Protein AF-A0A4U9IXS7-F1 (afdb_monomer_lite)

Secondary structure (DSSP, 8-state):
--HHHHHHHHHHH-HHHHHHHHHH-HHHHTT--S-HHHHHHHHHHHHHTEEEE--BGGGTBPPEEEE--SSHHHHHHHHHHHHHHHHHHHHHHHHHHHHHHHHHHHHHHHHHHHHHHHHHHHHHHHHHHHHHHHHHHHHHTT--S------GGGHHHHTTT-TTS-SS-------------

Sequence (181 aa):
MDESYKEFIMQLASWDTRRDFWNQTDYFKQRMVGNSKADAALLDELINNIQFMAGDPLRNINDSVKLIAETAPDANNLLRQYVAFASQRAASHLNDELKGAWAARTVQMKAQVKRQEEVAKAIFNRRVHNIEQALKIAEKSNISRSETDVPQTNCRTLKCSCWVARCCRHVWKTCKPWGQM

Radius of gyration: 37.32 Å; chains: 1; bounding box: 68×40×99 Å

Foldseek 3Di:
DDPLVVLLVVLLQDLVNQLVLLVVDVVLVVPDPVDPVVSVVVSVVQSVQWDWDPADVVVPGHTDIFHDDPDPVCRVVSVVVSSVSSSVVSVVVVVVVVVVVVVVVVVVVVVVVVVVVVVVVVVVVVLVVLLVVLVVVCVVVVPPDQDPDDPPVVCVSCVSVNPPPPPDDDDPDDDDDDDDD

Organism: NCBI:txid83655

Structure (mmCIF, N/CA/C/O backbone):
data_AF-A0A4U9IXS7-F1
#
_entry.id   AF-A0A4U9IXS7-F1
#
loop_
_atom_site.group_PDB
_atom_site.id
_atom_site.type_symbol
_atom_site.label_atom_id
_atom_site.label_alt_id
_atom_site.label_comp_id
_atom_site.label_asym_id
_atom_site.label_entity_id
_atom_site.label_seq_id
_atom_site.pdbx_PDB_ins_code
_atom_site.Cartn_x
_atom_site.Cartn_y
_atom_site.Cartn_z
_atom_site.occupancy
_atom_site.B_iso_or_equiv
_atom_site.auth_seq_id
_atom_site.auth_comp_id
_atom_site.auth_asym_id
_atom_site.auth_atom_id
_atom_site.pdbx_PDB_model_num
ATOM 1 N N . MET A 1 1 ? -6.895 -14.173 -7.212 1.00 61.31 1 MET A N 1
ATOM 2 C CA . MET A 1 1 ? -7.287 -12.996 -6.410 1.00 61.31 1 MET A CA 1
ATOM 3 C C . MET A 1 1 ? -6.605 -11.789 -7.030 1.00 61.31 1 MET A C 1
ATOM 5 O O . MET A 1 1 ? -5.468 -11.954 -7.456 1.00 61.31 1 MET A O 1
ATOM 9 N N . ASP A 1 2 ? -7.292 -10.656 -7.161 1.00 87.62 2 ASP A N 1
ATOM 10 C CA . ASP A 1 2 ? -6.707 -9.429 -7.720 1.00 87.62 2 ASP A CA 1
ATOM 11 C C . ASP A 1 2 ? -5.620 -8.866 -6.781 1.00 87.62 2 ASP A C 1
ATOM 13 O O . ASP A 1 2 ? -5.757 -8.953 -5.558 1.00 87.62 2 ASP A O 1
ATOM 17 N N . GLU A 1 3 ? -4.536 -8.325 -7.339 1.00 88.12 3 GLU A N 1
ATOM 18 C CA . GLU A 1 3 ? -3.396 -7.766 -6.591 1.00 88.12 3 GLU A CA 1
ATOM 19 C C . GLU A 1 3 ? -3.838 -6.585 -5.720 1.00 88.12 3 GLU A C 1
ATOM 21 O O . GLU A 1 3 ? -3.437 -6.477 -4.561 1.00 88.12 3 GLU A O 1
ATOM 26 N N . SER A 1 4 ? -4.776 -5.784 -6.234 1.00 91.25 4 SER A N 1
ATOM 27 C CA . SER A 1 4 ? -5.380 -4.668 -5.504 1.00 91.25 4 SER A CA 1
ATOM 28 C C . SER A 1 4 ? -6.115 -5.125 -4.236 1.00 91.25 4 SER A C 1
ATOM 30 O O . SER A 1 4 ? -5.945 -4.555 -3.157 1.00 91.25 4 SER A O 1
ATOM 32 N N . TYR A 1 5 ? -6.891 -6.207 -4.347 1.00 93.50 5 TYR A N 1
ATOM 33 C CA . TYR A 1 5 ? -7.639 -6.775 -3.233 1.00 93.50 5 TYR A CA 1
ATOM 34 C C . TYR A 1 5 ? -6.713 -7.437 -2.214 1.00 93.50 5 TYR A C 1
ATOM 36 O O . TYR A 1 5 ? -6.921 -7.305 -1.010 1.00 93.50 5 TYR A O 1
ATOM 44 N N . LYS A 1 6 ? -5.657 -8.112 -2.681 1.00 92.94 6 LYS A N 1
ATOM 45 C CA . LYS A 1 6 ? -4.639 -8.698 -1.804 1.00 92.94 6 LYS A CA 1
ATOM 46 C C . LYS A 1 6 ? -3.965 -7.627 -0.942 1.00 92.94 6 LYS A C 1
ATOM 48 O O . LYS A 1 6 ? -3.834 -7.828 0.264 1.00 92.94 6 LYS A O 1
ATOM 53 N N . GLU A 1 7 ? -3.578 -6.501 -1.540 1.00 93.69 7 GLU A N 1
ATOM 54 C CA . GLU A 1 7 ? -2.992 -5.378 -0.803 1.00 93.69 7 GLU A CA 1
ATOM 55 C C . GLU A 1 7 ? -3.991 -4.791 0.201 1.00 93.69 7 GLU A C 1
ATOM 57 O O . GLU A 1 7 ? -3.650 -4.562 1.360 1.00 93.69 7 GLU A O 1
ATOM 62 N N . PHE A 1 8 ? -5.254 -4.626 -0.200 1.00 95.94 8 PHE A N 1
ATOM 63 C CA . PHE A 1 8 ? -6.305 -4.176 0.710 1.00 95.94 8 PHE A CA 1
ATOM 64 C C . PHE A 1 8 ? -6.449 -5.085 1.937 1.00 95.94 8 PHE A C 1
ATOM 66 O O . PHE A 1 8 ? -6.438 -4.587 3.062 1.00 95.94 8 PHE A O 1
ATOM 73 N N . ILE A 1 9 ? -6.527 -6.406 1.748 1.00 95.06 9 ILE A N 1
ATOM 74 C CA . ILE A 1 9 ? -6.613 -7.366 2.857 1.00 95.06 9 ILE A CA 1
ATOM 75 C C . ILE A 1 9 ? -5.355 -7.330 3.731 1.00 95.06 9 ILE A C 1
ATOM 77 O O . ILE A 1 9 ? -5.463 -7.375 4.956 1.00 95.06 9 ILE A O 1
ATOM 81 N N . MET A 1 10 ? -4.171 -7.181 3.133 1.00 94.38 10 MET A N 1
ATOM 82 C CA . MET A 1 10 ? -2.926 -7.031 3.889 1.00 94.38 10 MET A CA 1
ATOM 83 C C . MET A 1 10 ? -2.961 -5.787 4.789 1.00 94.38 10 MET A C 1
ATOM 85 O O . MET A 1 10 ? -2.643 -5.879 5.976 1.00 94.38 10 MET A O 1
ATOM 89 N N . GLN A 1 11 ? -3.414 -4.643 4.267 1.00 95.12 11 GLN A N 1
ATOM 90 C CA . GLN A 1 11 ? -3.576 -3.420 5.057 1.00 95.12 11 GLN A CA 1
ATOM 91 C C . GLN A 1 11 ? -4.668 -3.566 6.126 1.00 95.12 11 GLN A C 1
ATOM 93 O O . GLN A 1 11 ? -4.483 -3.087 7.242 1.00 95.12 11 GLN A O 1
ATOM 98 N N . LEU A 1 12 ? -5.775 -4.247 5.820 1.00 94.81 12 LEU A N 1
ATOM 99 C CA . LEU A 1 12 ? -6.902 -4.455 6.736 1.00 94.81 12 LEU A CA 1
ATOM 100 C C . LEU A 1 12 ? -6.573 -5.422 7.889 1.00 94.81 12 LEU A C 1
ATOM 102 O O . LEU A 1 12 ? -7.124 -5.304 8.979 1.00 94.81 12 LEU A O 1
ATOM 106 N N . ALA A 1 13 ? -5.674 -6.383 7.673 1.00 94.50 13 ALA A N 1
ATOM 107 C CA . ALA A 1 13 ? -5.235 -7.321 8.708 1.00 94.50 13 ALA A CA 1
ATOM 108 C C . ALA A 1 13 ? -4.029 -6.804 9.518 1.00 94.50 13 ALA A C 1
ATOM 110 O O . ALA A 1 13 ? -3.772 -7.275 10.633 1.00 94.50 13 ALA A O 1
ATOM 111 N N . SER A 1 14 ? -3.281 -5.836 8.981 1.00 95.25 14 SER A N 1
ATOM 112 C CA . SER A 1 14 ? -2.053 -5.330 9.595 1.00 95.25 14 SER A CA 1
ATOM 113 C C . SER A 1 14 ? -2.296 -4.721 10.980 1.00 95.25 14 SER A C 1
ATOM 115 O O . SER A 1 14 ? -3.254 -3.978 11.215 1.00 95.25 14 SER A O 1
ATOM 117 N N . TRP A 1 15 ? -1.407 -5.047 11.921 1.00 94.31 15 TRP A N 1
ATOM 118 C CA . TRP A 1 15 ? -1.392 -4.445 13.255 1.00 94.31 15 TRP A CA 1
ATOM 119 C C 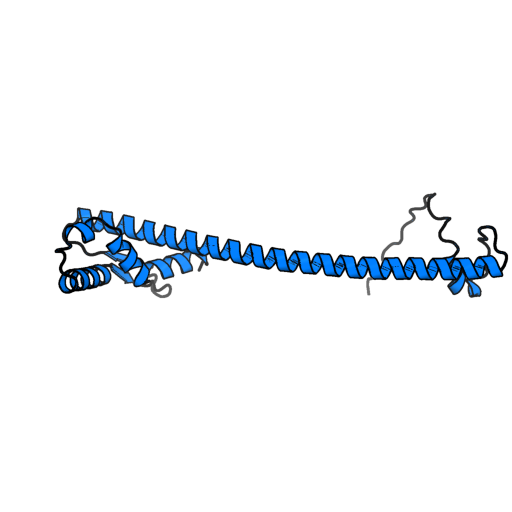. TRP A 1 15 ? -1.094 -2.944 13.182 1.00 94.31 15 TRP A C 1
ATOM 121 O O . TRP A 1 15 ? -1.791 -2.142 13.804 1.00 94.31 15 TRP A O 1
ATOM 131 N N . ASP A 1 16 ? -0.121 -2.553 12.357 1.00 94.56 16 ASP A N 1
ATOM 132 C CA . ASP A 1 16 ? 0.291 -1.156 12.217 1.00 94.56 16 ASP A CA 1
ATOM 133 C C . ASP A 1 16 ? -0.834 -0.292 11.648 1.00 94.56 16 ASP A C 1
ATOM 135 O O . ASP A 1 16 ? -1.085 0.799 12.149 1.00 94.56 16 ASP A O 1
ATOM 139 N N . THR A 1 17 ? -1.592 -0.801 10.672 1.00 95.25 17 THR A N 1
ATOM 140 C CA . THR A 1 17 ? -2.744 -0.072 10.119 1.00 95.25 17 THR A CA 1
ATOM 141 C C . THR A 1 17 ? -3.831 0.157 11.167 1.00 95.25 17 THR A C 1
ATOM 143 O O . THR A 1 17 ? -4.399 1.246 11.228 1.00 95.25 17 THR A O 1
ATOM 146 N N . ARG A 1 18 ? -4.114 -0.837 12.020 1.00 96.75 18 ARG A N 1
ATOM 147 C CA . ARG A 1 18 ? -5.066 -0.685 13.136 1.00 96.75 18 ARG A CA 1
ATOM 148 C C . ARG A 1 18 ? -4.569 0.340 14.152 1.00 96.75 18 ARG A C 1
ATOM 150 O O . ARG A 1 18 ? -5.325 1.216 14.563 1.00 96.75 18 ARG A O 1
ATOM 157 N N . ARG A 1 19 ? -3.289 0.269 14.516 1.00 96.12 19 ARG A N 1
ATOM 158 C CA . ARG A 1 19 ? -2.647 1.213 15.436 1.00 96.12 19 ARG A CA 1
ATOM 159 C C . ARG A 1 19 ? -2.683 2.647 14.906 1.00 96.12 19 ARG A C 1
ATOM 161 O O . ARG A 1 19 ? -3.061 3.562 15.635 1.00 96.12 19 ARG A O 1
ATOM 168 N N . ASP A 1 20 ? -2.295 2.851 13.652 1.00 96.19 20 ASP A N 1
ATOM 169 C CA . ASP A 1 20 ? -2.293 4.162 13.001 1.00 96.19 20 ASP A CA 1
ATOM 170 C C . ASP A 1 20 ? -3.704 4.747 12.917 1.00 96.19 20 ASP A C 1
ATOM 172 O O . ASP A 1 20 ? -3.893 5.931 13.195 1.00 96.19 20 ASP A O 1
ATOM 176 N N . PHE A 1 21 ? -4.696 3.915 12.586 1.00 97.00 21 PHE A N 1
ATOM 177 C CA . PHE A 1 21 ? -6.099 4.318 12.558 1.00 97.00 21 PHE A CA 1
ATOM 178 C C . PHE A 1 21 ? -6.558 4.860 13.918 1.00 97.00 21 PHE A C 1
ATOM 180 O O . PHE A 1 21 ? -7.088 5.972 13.997 1.00 97.00 21 PHE A O 1
ATOM 187 N N . TRP A 1 22 ? -6.309 4.119 15.002 1.00 96.00 22 TRP A N 1
ATOM 188 C CA . TRP A 1 22 ? -6.704 4.558 16.341 1.00 96.00 22 TRP A CA 1
ATOM 189 C C . TRP A 1 22 ? -5.999 5.845 16.760 1.00 96.00 22 TRP A C 1
ATOM 191 O O . TRP A 1 22 ? -6.661 6.765 17.229 1.00 96.00 22 TRP A O 1
ATOM 201 N N . ASN A 1 23 ? -4.699 5.980 16.487 1.00 94.00 23 ASN A N 1
ATOM 202 C CA . ASN A 1 23 ? -3.954 7.211 16.775 1.00 94.00 23 ASN A CA 1
ATOM 203 C C . ASN A 1 23 ? -4.496 8.447 16.036 1.00 94.00 23 ASN A C 1
ATOM 205 O O . ASN A 1 23 ? -4.325 9.576 16.500 1.00 94.00 23 ASN A O 1
ATOM 209 N N . GLN A 1 24 ? -5.141 8.262 14.885 1.00 92.81 24 GLN A N 1
ATOM 210 C CA . GLN A 1 24 ? -5.708 9.361 14.103 1.00 92.81 24 GLN A CA 1
ATOM 211 C C . GLN A 1 24 ? -7.138 9.719 14.524 1.00 92.81 24 GLN A C 1
ATOM 213 O O . GLN A 1 24 ? -7.547 10.868 14.342 1.00 92.81 24 GLN A O 1
ATOM 218 N N . THR A 1 25 ? -7.862 8.784 15.135 1.00 94.12 25 THR A N 1
ATOM 219 C CA . THR A 1 25 ? -9.291 8.914 15.436 1.00 94.12 25 THR A CA 1
ATOM 220 C C . THR A 1 25 ? -9.543 9.687 16.731 1.00 94.12 25 THR A C 1
ATOM 222 O O . THR A 1 25 ? -8.913 9.439 17.761 1.00 94.12 25 THR A O 1
ATOM 225 N N . ASP A 1 26 ? -10.533 10.582 16.720 1.00 93.38 26 ASP A N 1
ATOM 226 C CA . ASP A 1 26 ? -10.915 11.357 17.909 1.00 93.38 26 ASP A CA 1
ATOM 227 C C . ASP A 1 26 ? -11.452 10.475 19.046 1.00 93.38 26 ASP A C 1
ATOM 229 O O . ASP A 1 26 ? -11.245 10.783 20.216 1.00 93.38 26 ASP A O 1
ATOM 233 N N . TYR A 1 27 ? -12.056 9.331 18.710 1.00 92.75 27 TYR A N 1
ATOM 234 C CA . TYR A 1 27 ? -12.532 8.321 19.661 1.00 92.75 27 TYR A CA 1
ATOM 235 C C . TYR A 1 27 ? -11.451 7.879 20.658 1.00 92.75 27 TYR A C 1
ATOM 237 O O . TYR A 1 27 ? -11.724 7.773 21.855 1.00 92.75 27 TYR A O 1
ATOM 245 N N . 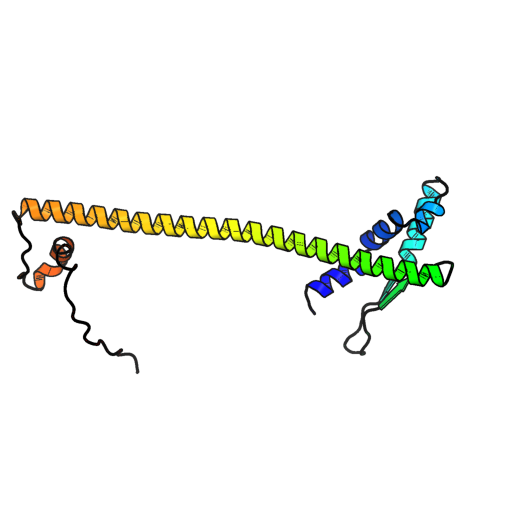PHE A 1 28 ? -10.227 7.642 20.175 1.00 92.94 28 PHE A N 1
ATOM 246 C CA . PHE A 1 28 ? -9.090 7.293 21.025 1.00 92.94 28 PHE A CA 1
ATOM 247 C C . PHE A 1 28 ? -8.548 8.531 21.743 1.00 92.94 28 PHE A C 1
ATOM 249 O O . PHE A 1 28 ? -8.363 8.507 22.956 1.00 92.94 28 PHE A O 1
ATOM 256 N N . LYS A 1 29 ? -8.371 9.643 21.017 1.00 92.56 29 LYS A N 1
ATOM 257 C CA . LYS A 1 29 ? -7.787 10.876 21.568 1.00 92.56 29 LYS A CA 1
ATOM 258 C C . LYS A 1 29 ? -8.576 11.447 22.748 1.00 92.56 29 LYS A C 1
ATOM 260 O O . LYS A 1 29 ? -7.971 11.934 23.694 1.00 92.56 29 LYS A O 1
ATOM 265 N N . GLN A 1 30 ? -9.907 11.370 22.713 1.00 92.38 30 GLN A N 1
ATOM 266 C CA . GLN A 1 30 ? -10.780 11.844 23.795 1.00 92.38 30 GLN A CA 1
ATOM 267 C C . GLN A 1 30 ? -10.700 10.986 25.065 1.00 92.38 30 GLN A C 1
ATOM 269 O O . GLN A 1 30 ? -11.064 11.456 26.139 1.00 92.38 30 GLN A O 1
ATOM 274 N N . ARG A 1 31 ? -10.237 9.737 24.949 1.00 90.25 31 ARG A N 1
ATOM 275 C CA . ARG A 1 31 ? -10.096 8.789 26.064 1.00 90.25 31 ARG A CA 1
ATOM 276 C C . ARG A 1 31 ? -8.679 8.744 26.634 1.00 90.25 31 ARG A C 1
ATOM 278 O O . ARG A 1 31 ? -8.448 8.041 27.613 1.00 90.25 31 ARG A O 1
ATOM 285 N N . MET A 1 32 ? -7.742 9.489 26.046 1.00 90.81 32 MET A N 1
ATOM 286 C CA . MET A 1 32 ? -6.401 9.615 26.602 1.00 90.81 32 MET A CA 1
ATOM 287 C C . MET A 1 32 ? -6.456 10.405 27.907 1.00 90.81 32 MET A C 1
ATOM 289 O O . MET A 1 32 ? -7.065 11.472 27.984 1.00 90.81 32 MET A O 1
ATOM 293 N N . VAL A 1 33 ? -5.777 9.890 28.926 1.00 89.94 33 VAL A N 1
ATOM 294 C CA . VAL A 1 33 ? -5.700 10.514 30.256 1.00 89.94 33 VAL A CA 1
ATOM 295 C C . VAL A 1 33 ? -4.354 11.205 30.491 1.00 89.94 33 VAL A C 1
ATOM 297 O O . VAL A 1 33 ? -4.117 11.754 31.565 1.00 89.94 33 VAL A O 1
ATOM 300 N N . GLY A 1 34 ? -3.459 11.177 29.495 1.00 88.81 34 GLY A N 1
ATOM 301 C CA . GLY A 1 34 ? -2.117 11.759 29.571 1.00 88.81 34 GLY A CA 1
ATOM 302 C C . GLY A 1 34 ? -1.131 10.908 30.375 1.00 88.81 34 GLY A C 1
ATOM 303 O O . GLY A 1 34 ? -0.040 11.368 30.710 1.00 88.81 34 GLY A O 1
ATOM 304 N N . ASN A 1 35 ? -1.503 9.666 30.696 1.00 92.69 35 ASN A N 1
ATOM 305 C CA . ASN A 1 35 ? -0.631 8.693 31.337 1.00 92.69 35 ASN A CA 1
ATOM 306 C C . ASN A 1 35 ? -0.166 7.695 30.281 1.00 92.69 35 ASN A C 1
ATOM 308 O O . ASN A 1 35 ? -0.939 6.846 29.844 1.00 92.69 35 ASN A O 1
ATOM 312 N N . SER A 1 36 ? 1.122 7.744 29.943 1.00 90.69 36 SER A N 1
ATOM 313 C CA . SER A 1 36 ? 1.714 6.928 28.879 1.00 90.69 36 SER A CA 1
ATOM 314 C C . SER A 1 36 ? 1.436 5.428 29.011 1.00 90.69 36 SER A C 1
ATOM 316 O O . SER A 1 36 ? 1.242 4.756 28.002 1.00 90.69 36 SER A O 1
ATOM 318 N N . LYS A 1 37 ? 1.382 4.891 30.236 1.00 93.00 37 LYS A N 1
ATOM 319 C CA . LYS A 1 37 ? 1.098 3.469 30.466 1.00 93.00 37 LYS A CA 1
ATOM 320 C C . LYS A 1 37 ? -0.379 3.142 30.249 1.00 93.00 37 LYS A C 1
ATOM 322 O O . LYS A 1 37 ? -0.686 2.110 29.660 1.00 93.00 37 LYS A O 1
ATOM 327 N N . ALA A 1 38 ? -1.276 3.997 30.739 1.00 92.81 38 ALA A N 1
ATOM 328 C CA . ALA A 1 38 ? -2.715 3.797 30.589 1.00 92.81 38 ALA A CA 1
ATOM 329 C C . ALA A 1 38 ? -3.150 3.987 29.129 1.00 92.81 38 ALA A C 1
ATOM 331 O O . ALA A 1 38 ? -3.875 3.153 28.596 1.00 92.81 38 ALA A O 1
ATOM 332 N N . ASP A 1 39 ? -2.628 5.018 28.464 1.00 91.94 39 ASP A N 1
ATOM 333 C CA . ASP A 1 39 ? -2.938 5.329 27.068 1.00 91.94 39 ASP A CA 1
ATOM 334 C C . ASP A 1 39 ? -2.425 4.221 26.126 1.00 91.94 39 ASP A C 1
ATOM 336 O O . ASP A 1 39 ? -3.106 3.852 25.170 1.00 91.94 39 ASP A O 1
ATOM 340 N N . ALA A 1 40 ? -1.260 3.625 26.420 1.00 92.50 40 ALA A N 1
ATOM 341 C CA . ALA A 1 40 ? -0.744 2.481 25.667 1.00 92.50 40 ALA A CA 1
ATOM 342 C C . ALA A 1 40 ? -1.576 1.204 25.871 1.00 92.50 40 ALA A C 1
ATOM 344 O O . ALA A 1 40 ? -1.803 0.474 24.909 1.00 92.50 40 ALA A O 1
ATOM 345 N N . ALA A 1 41 ? -2.045 0.942 27.097 1.00 95.00 41 ALA A N 1
ATOM 346 C CA . ALA A 1 41 ? -2.915 -0.201 27.381 1.00 95.00 41 ALA A CA 1
ATOM 347 C C . ALA A 1 41 ? -4.282 -0.057 26.692 1.00 95.00 41 ALA A C 1
ATOM 349 O O . ALA A 1 41 ? -4.764 -1.009 26.086 1.00 95.00 41 ALA A O 1
ATOM 350 N N . LEU A 1 42 ? -4.859 1.150 26.717 1.00 93.88 42 LEU A N 1
ATOM 351 C CA . LEU A 1 42 ? -6.087 1.464 25.989 1.00 93.88 42 LEU A CA 1
ATOM 352 C C . LEU A 1 42 ? -5.903 1.272 24.478 1.00 93.88 42 LEU A C 1
ATOM 354 O O . LEU A 1 42 ? -6.758 0.691 23.816 1.00 93.88 42 LEU A O 1
ATOM 358 N N . LEU A 1 43 ? -4.787 1.750 23.922 1.00 94.56 43 LEU A N 1
ATOM 359 C CA . LEU A 1 43 ? -4.496 1.583 22.500 1.00 94.56 43 LEU A CA 1
ATOM 360 C C . LEU A 1 43 ? -4.403 0.101 22.115 1.00 94.56 43 LEU A C 1
ATOM 362 O O . LEU A 1 43 ? -4.976 -0.293 21.104 1.00 94.56 43 LEU A O 1
ATOM 366 N N . ASP A 1 44 ? -3.713 -0.713 22.916 1.00 95.25 44 ASP A N 1
ATOM 367 C CA . ASP A 1 44 ? -3.602 -2.157 22.688 1.00 95.25 44 ASP A CA 1
ATOM 368 C C . ASP A 1 44 ? -4.975 -2.850 22.716 1.00 95.25 44 ASP A C 1
ATOM 370 O O . ASP A 1 44 ? -5.306 -3.622 21.814 1.00 95.25 44 ASP A O 1
ATOM 374 N N . GLU A 1 45 ? -5.827 -2.503 23.685 1.00 94.75 45 GLU A N 1
ATOM 375 C CA . GLU A 1 45 ? -7.205 -2.998 23.758 1.00 94.75 45 GLU A CA 1
ATOM 376 C C . GLU A 1 45 ? -8.005 -2.640 22.495 1.00 94.75 45 GLU A C 1
ATOM 378 O O . GLU A 1 45 ? -8.623 -3.507 21.870 1.00 94.75 45 GLU A O 1
ATOM 383 N N . LEU A 1 46 ? -7.952 -1.378 22.062 1.00 95.19 46 LEU A N 1
ATOM 384 C CA . LEU A 1 46 ? -8.664 -0.924 20.867 1.00 95.19 46 LEU A CA 1
ATOM 385 C C . LEU A 1 46 ? -8.151 -1.598 19.590 1.00 95.19 46 LEU A C 1
ATOM 387 O O . LEU A 1 46 ? -8.943 -1.922 18.700 1.00 95.19 46 LEU A O 1
ATOM 391 N N . ILE A 1 47 ? -6.846 -1.856 19.479 1.00 95.56 47 ILE A N 1
ATOM 392 C CA . ILE A 1 47 ? -6.297 -2.601 18.341 1.00 95.56 47 ILE A CA 1
ATOM 393 C C . ILE A 1 47 ? -6.863 -4.030 18.313 1.00 95.56 47 ILE A C 1
ATOM 395 O O . ILE A 1 47 ? -7.264 -4.506 17.246 1.00 95.56 47 ILE A O 1
ATOM 399 N N . ASN A 1 48 ? -6.960 -4.685 19.472 1.00 96.06 48 ASN A N 1
ATOM 400 C CA . ASN A 1 48 ? -7.531 -6.028 19.611 1.00 96.06 48 ASN A CA 1
ATOM 401 C C . ASN A 1 48 ? -9.055 -6.075 19.374 1.00 96.06 48 ASN A C 1
ATOM 403 O O . ASN A 1 48 ? -9.599 -7.121 19.000 1.00 96.06 48 ASN A O 1
ATOM 407 N N . ASN A 1 49 ? -9.745 -4.940 19.515 1.00 95.81 49 ASN A N 1
ATOM 408 C CA . ASN A 1 49 ? -11.164 -4.796 19.183 1.00 95.81 49 ASN A CA 1
ATOM 409 C C . ASN A 1 49 ? -11.449 -4.779 17.673 1.00 95.81 49 ASN A C 1
ATOM 411 O O . ASN A 1 49 ? -12.610 -4.931 17.283 1.00 95.81 49 ASN A O 1
ATOM 415 N N . ILE A 1 50 ? -10.423 -4.633 16.825 1.00 96.31 50 ILE A N 1
ATOM 416 C CA . ILE A 1 50 ? -10.529 -4.825 15.375 1.00 96.31 50 ILE A CA 1
ATOM 417 C C . ILE A 1 50 ? -10.029 -6.224 15.020 1.00 96.31 50 ILE A C 1
ATOM 419 O O . ILE A 1 50 ? -8.838 -6.532 15.127 1.00 96.31 50 ILE A O 1
ATOM 423 N N . GLN A 1 51 ? -10.949 -7.061 14.551 1.00 94.94 51 GLN A N 1
ATOM 424 C CA . GLN A 1 51 ? -10.702 -8.462 14.232 1.00 94.94 51 GLN A CA 1
ATOM 425 C C . GLN A 1 51 ? -10.988 -8.713 12.759 1.00 94.94 51 GLN A C 1
ATOM 427 O O . GLN A 1 51 ? -12.105 -8.503 12.285 1.00 94.94 51 GLN A O 1
ATOM 432 N N . PHE A 1 52 ? -9.969 -9.178 12.047 1.00 95.38 52 PHE A N 1
ATOM 433 C CA . PHE A 1 52 ? -10.095 -9.656 10.680 1.00 95.38 52 PHE A CA 1
ATOM 434 C C . PHE A 1 52 ? -10.231 -11.180 10.683 1.00 95.38 52 PHE A C 1
ATOM 436 O O . PHE A 1 52 ? -9.449 -11.877 11.331 1.00 95.38 52 PHE A O 1
ATOM 443 N N . MET A 1 53 ? -11.218 -11.689 9.954 1.00 94.38 53 MET A N 1
ATOM 444 C CA . MET A 1 53 ? -11.434 -13.112 9.728 1.00 94.38 53 MET A CA 1
ATOM 445 C C . MET A 1 53 ? -11.258 -13.384 8.238 1.00 94.38 53 MET A C 1
ATOM 447 O O . MET A 1 53 ? -12.061 -12.926 7.421 1.00 94.38 53 MET A O 1
ATOM 451 N N . ALA A 1 54 ? -10.197 -14.119 7.908 1.00 92.19 54 ALA A N 1
ATOM 452 C CA . ALA A 1 54 ? -9.922 -14.526 6.540 1.00 92.19 54 ALA A CA 1
ATOM 453 C C . ALA A 1 54 ? -11.024 -15.462 6.029 1.00 92.19 54 ALA A C 1
ATOM 455 O O . ALA A 1 54 ? -11.473 -16.366 6.743 1.00 92.19 54 ALA A O 1
ATOM 456 N N . GLY A 1 55 ? -11.446 -15.235 4.792 1.00 91.62 55 GLY A N 1
ATOM 457 C CA . GLY A 1 55 ? -12.387 -16.083 4.088 1.00 91.62 55 GLY A CA 1
ATOM 458 C C . GLY A 1 55 ? -11.799 -17.459 3.779 1.00 91.62 55 GLY A C 1
ATOM 459 O O . GLY A 1 55 ? -10.587 -17.646 3.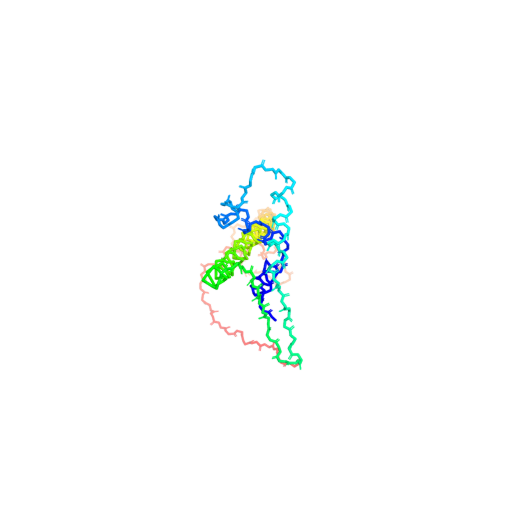673 1.00 91.62 55 GLY A O 1
ATOM 460 N N . ASP A 1 56 ? -12.690 -18.426 3.593 1.00 91.12 56 ASP A N 1
ATOM 461 C CA . ASP A 1 56 ? -12.368 -19.772 3.131 1.00 91.12 56 ASP A CA 1
ATOM 462 C C . ASP A 1 56 ? -13.213 -20.081 1.885 1.00 91.12 56 ASP A C 1
ATOM 464 O O . ASP A 1 56 ? -14.406 -20.398 2.003 1.00 91.12 56 ASP A O 1
ATOM 468 N N . PRO A 1 57 ? -12.616 -20.011 0.680 1.00 86.00 57 PRO A N 1
ATOM 469 C CA . PRO A 1 57 ? -13.318 -20.286 -0.568 1.00 86.00 57 PRO A CA 1
ATOM 470 C C . PRO A 1 57 ? -13.878 -21.710 -0.657 1.00 86.00 57 PRO A C 1
ATOM 472 O O . PRO A 1 57 ? -14.904 -21.914 -1.302 1.00 86.00 57 PRO A O 1
ATOM 475 N N . LEU A 1 58 ? -13.250 -22.695 0.001 1.00 92.75 58 LEU A N 1
ATOM 476 C CA . LEU A 1 58 ? -13.715 -24.089 -0.015 1.00 92.75 58 LEU A CA 1
ATOM 477 C C . LEU A 1 58 ? -15.006 -24.265 0.786 1.00 92.75 58 LEU A C 1
ATOM 479 O O . LEU A 1 58 ? -15.794 -25.169 0.514 1.00 92.75 58 LEU A O 1
ATOM 483 N N . ARG A 1 59 ? -15.225 -23.391 1.770 1.00 91.88 59 ARG A N 1
ATOM 484 C CA . ARG A 1 59 ? -16.410 -23.387 2.635 1.00 91.88 59 ARG A CA 1
ATOM 485 C C . ARG A 1 59 ? -17.390 -22.267 2.283 1.00 91.88 59 ARG A C 1
ATOM 487 O O . ARG A 1 59 ? -18.368 -22.088 3.003 1.00 91.88 59 ARG A O 1
ATOM 494 N N . ASN A 1 60 ? -17.150 -21.544 1.184 1.00 90.81 60 ASN A N 1
ATOM 495 C CA . ASN A 1 60 ? -17.928 -20.380 0.750 1.00 90.81 60 ASN A CA 1
ATOM 496 C C . ASN A 1 60 ? -18.032 -19.284 1.834 1.00 90.81 60 ASN A C 1
ATOM 498 O O . ASN A 1 60 ? -19.080 -18.664 2.020 1.00 90.81 60 ASN A O 1
ATOM 502 N N . ILE A 1 61 ? -16.948 -19.080 2.587 1.00 92.94 61 ILE A N 1
ATOM 503 C CA . ILE A 1 61 ? -16.842 -18.054 3.628 1.00 92.94 61 ILE A CA 1
ATOM 504 C C . ILE A 1 61 ? -16.087 -16.864 3.035 1.00 92.94 61 ILE A C 1
ATOM 506 O O . ILE A 1 61 ? -14.956 -17.018 2.580 1.00 92.94 61 ILE A O 1
ATOM 510 N N . ASN A 1 62 ? -16.701 -15.682 3.055 1.00 92.56 62 ASN A N 1
ATOM 511 C CA . ASN A 1 62 ? -16.062 -14.443 2.608 1.00 92.56 62 ASN A CA 1
ATOM 512 C C . ASN A 1 62 ? -15.200 -13.825 3.716 1.00 92.56 62 ASN A C 1
ATOM 514 O O . ASN A 1 62 ? -15.466 -14.025 4.904 1.00 92.56 62 ASN A O 1
ATOM 518 N N . ASP A 1 63 ? -14.214 -13.021 3.317 1.00 94.06 63 ASP A N 1
ATOM 519 C CA . ASP A 1 63 ? -13.448 -12.184 4.237 1.00 94.06 63 ASP A CA 1
ATOM 520 C C . ASP A 1 63 ? -14.379 -11.244 5.012 1.00 94.06 63 ASP A C 1
ATOM 522 O O . ASP A 1 63 ? -15.290 -10.627 4.448 1.00 94.06 63 ASP A O 1
ATOM 526 N N . SER A 1 64 ? -14.158 -11.124 6.318 1.00 94.50 64 SER A N 1
ATOM 527 C CA . SER A 1 64 ? -14.971 -10.258 7.170 1.00 94.50 64 SER A CA 1
ATOM 528 C C . SER A 1 64 ? -14.134 -9.544 8.219 1.00 94.50 64 SER A C 1
ATOM 530 O O . SER A 1 64 ? -13.101 -10.028 8.676 1.00 94.50 64 SER A O 1
ATOM 532 N N . VAL A 1 65 ? -14.589 -8.353 8.594 1.00 96.06 65 VAL A N 1
ATOM 533 C CA . VAL A 1 65 ? -13.959 -7.523 9.617 1.00 96.06 65 VAL A CA 1
ATOM 534 C C . VAL A 1 65 ? -15.004 -7.118 10.644 1.00 96.06 65 VAL A C 1
ATOM 536 O O . VAL A 1 65 ? -16.134 -6.759 10.307 1.00 96.06 65 VAL A O 1
ATOM 539 N N . LYS A 1 66 ? -14.617 -7.193 11.912 1.00 95.88 66 LYS A N 1
ATOM 540 C CA . LYS A 1 66 ? -15.432 -6.822 13.061 1.00 95.88 66 LYS A CA 1
ATOM 541 C C . LYS A 1 66 ? -14.708 -5.742 13.849 1.00 95.88 66 LYS A C 1
ATOM 543 O O . LYS A 1 66 ? -13.506 -5.850 14.074 1.00 95.88 66 LYS A O 1
ATOM 548 N N . LEU A 1 67 ? -15.456 -4.737 14.294 1.00 96.44 67 LEU A N 1
ATOM 549 C CA . LEU A 1 67 ? -14.984 -3.711 15.216 1.00 96.44 67 LEU A CA 1
ATOM 550 C C . LEU A 1 67 ? -15.922 -3.660 16.420 1.00 96.44 67 LEU A C 1
ATOM 552 O O . LEU A 1 67 ? -17.143 -3.611 16.258 1.00 96.44 67 LEU A O 1
ATOM 556 N N . ILE A 1 68 ? -15.343 -3.703 17.616 1.00 95.00 68 ILE A N 1
ATOM 557 C CA . ILE A 1 68 ? -16.062 -3.598 18.887 1.00 95.00 68 ILE A CA 1
ATOM 558 C C . ILE A 1 68 ? -15.842 -2.191 19.451 1.00 95.00 68 ILE A C 1
ATOM 560 O O . ILE A 1 68 ? -14.710 -1.720 19.526 1.00 95.00 68 ILE A O 1
ATOM 564 N N . ALA A 1 69 ? -16.930 -1.521 19.826 1.00 94.06 69 ALA A N 1
ATOM 565 C CA . ALA A 1 69 ? -16.915 -0.214 20.478 1.00 94.06 69 ALA A CA 1
ATOM 566 C C . ALA A 1 69 ? -17.978 -0.172 21.585 1.00 94.06 69 ALA A C 1
ATOM 568 O O . ALA A 1 69 ? -18.830 -1.058 21.669 1.00 94.06 69 ALA A O 1
ATOM 569 N N . GLU A 1 70 ? -17.936 0.865 22.421 1.00 90.62 70 GLU A N 1
ATOM 570 C CA . GLU A 1 70 ? -18.842 1.028 23.569 1.00 90.62 70 GLU A CA 1
ATOM 571 C C . GLU A 1 70 ? -20.303 1.240 23.149 1.00 90.62 70 GLU A C 1
ATOM 573 O O . GLU A 1 70 ? -21.222 0.823 23.854 1.00 90.62 70 GLU A O 1
ATOM 578 N N . THR A 1 71 ? -20.531 1.871 21.992 1.00 93.81 71 THR A N 1
ATOM 579 C CA . THR A 1 71 ? -21.874 2.168 21.487 1.00 93.81 71 THR A CA 1
ATOM 580 C C . THR A 1 71 ? -22.086 1.609 20.078 1.00 93.81 71 THR A C 1
ATOM 582 O O . THR A 1 71 ? -21.169 1.541 19.255 1.00 93.81 71 THR A O 1
ATOM 585 N N . ALA A 1 72 ? -23.328 1.221 19.774 1.00 93.94 72 ALA A N 1
ATOM 586 C CA . ALA A 1 72 ? -23.725 0.770 18.441 1.00 93.94 72 ALA A CA 1
ATOM 587 C C . ALA A 1 72 ? -23.456 1.800 17.315 1.00 93.94 72 ALA A C 1
ATOM 589 O O . ALA A 1 72 ? -22.939 1.390 16.269 1.00 93.94 72 ALA A O 1
ATOM 590 N N . PRO A 1 73 ? -23.768 3.109 17.470 1.00 95.44 73 PRO A N 1
ATOM 591 C CA . PRO A 1 73 ? -23.458 4.088 16.429 1.00 95.44 73 PRO A CA 1
ATOM 592 C C . PRO A 1 73 ? -21.949 4.257 16.220 1.00 95.44 73 PRO A C 1
ATOM 594 O O . PRO A 1 73 ? -21.514 4.314 15.067 1.00 95.44 73 PRO A O 1
ATOM 597 N N . ASP A 1 74 ? -21.149 4.261 17.290 1.00 94.25 74 ASP A N 1
ATOM 598 C CA . ASP A 1 74 ? -19.691 4.364 17.172 1.00 94.25 74 ASP A CA 1
ATOM 599 C C . ASP A 1 74 ? -19.115 3.156 16.438 1.00 94.25 74 ASP A C 1
ATOM 601 O O . ASP A 1 74 ? -18.338 3.332 15.504 1.00 94.25 74 ASP A O 1
ATOM 605 N N . ALA A 1 75 ? -19.551 1.936 16.771 1.00 95.44 75 ALA A N 1
ATOM 606 C CA . ALA A 1 75 ? -19.070 0.721 16.115 1.00 95.44 75 ALA A CA 1
ATOM 607 C C . ALA A 1 75 ? -19.292 0.756 14.590 1.00 95.44 75 ALA A C 1
ATOM 609 O O . ALA A 1 75 ? -18.374 0.472 13.820 1.00 95.44 75 ALA A O 1
ATOM 610 N N . ASN A 1 76 ? -20.486 1.154 14.135 1.00 95.75 76 ASN A N 1
ATOM 611 C CA . ASN A 1 76 ? -20.786 1.262 12.703 1.00 95.75 76 ASN A CA 1
ATOM 612 C C . ASN A 1 76 ? -19.983 2.382 12.019 1.00 95.75 76 ASN A C 1
ATOM 614 O O . ASN A 1 76 ? -19.466 2.185 10.917 1.00 95.75 76 ASN A O 1
ATOM 618 N N . ASN A 1 77 ? -19.869 3.549 12.654 1.00 96.12 77 ASN A N 1
ATOM 619 C CA . ASN A 1 77 ? -19.153 4.686 12.079 1.00 96.12 77 ASN A CA 1
ATOM 620 C C . ASN A 1 77 ? -17.645 4.418 11.996 1.00 96.12 77 ASN A C 1
ATOM 622 O O . ASN A 1 77 ? -17.046 4.606 10.936 1.00 96.12 77 ASN A O 1
ATOM 626 N N . LEU A 1 78 ? -17.049 3.916 13.079 1.00 96.69 78 LEU A N 1
ATOM 627 C CA . LEU A 1 78 ? -15.630 3.573 13.157 1.00 96.69 78 LEU A CA 1
ATOM 628 C C . LEU A 1 78 ? -15.271 2.453 12.185 1.00 96.69 78 LEU A C 1
ATOM 630 O O . LEU A 1 78 ? -14.252 2.548 11.510 1.00 96.69 78 LEU A O 1
ATOM 634 N N . LEU A 1 79 ? -16.118 1.429 12.043 1.00 96.88 79 LEU A N 1
ATOM 635 C CA . LEU A 1 79 ? -15.865 0.344 11.094 1.00 96.88 79 LEU A CA 1
ATOM 636 C C . LEU A 1 79 ? -15.815 0.855 9.647 1.00 96.88 79 LEU A C 1
ATOM 638 O O . LEU A 1 79 ? -14.923 0.483 8.887 1.00 96.88 79 LEU A O 1
ATOM 642 N N . ARG A 1 80 ? -16.741 1.745 9.267 1.00 96.94 80 ARG A N 1
ATOM 643 C CA . ARG A 1 80 ? -16.755 2.366 7.930 1.00 96.94 80 ARG A CA 1
ATOM 644 C C . ARG A 1 80 ? -15.521 3.229 7.692 1.00 96.94 80 ARG A C 1
ATOM 646 O O . ARG A 1 80 ? -14.925 3.149 6.619 1.00 96.94 80 ARG A O 1
ATOM 653 N N . GLN A 1 81 ? -15.128 4.020 8.689 1.00 96.69 81 GLN A N 1
ATOM 654 C CA . GLN A 1 81 ? -13.915 4.835 8.625 1.00 96.69 81 GLN A CA 1
ATOM 655 C C . GLN A 1 81 ? -12.663 3.962 8.510 1.00 96.69 81 GLN A C 1
ATOM 657 O O . GLN A 1 81 ? -11.795 4.259 7.696 1.00 96.69 81 GLN A O 1
ATOM 662 N N . TYR A 1 82 ? -12.596 2.860 9.256 1.00 97.12 82 TYR A N 1
ATOM 663 C CA . TYR A 1 82 ? -11.468 1.936 9.221 1.00 97.12 82 TYR A CA 1
ATOM 664 C C . TYR A 1 82 ? -11.312 1.260 7.854 1.00 97.12 82 TYR A C 1
ATOM 666 O O . TYR A 1 82 ? -10.216 1.242 7.294 1.00 97.12 82 TYR A O 1
ATOM 674 N N . VAL A 1 83 ? -12.409 0.767 7.270 1.00 96.75 83 VAL A N 1
ATOM 675 C CA . VAL A 1 83 ? -12.393 0.180 5.920 1.00 96.75 83 VAL A CA 1
ATOM 676 C C . VAL A 1 83 ? -11.935 1.207 4.880 1.00 96.75 83 VAL A C 1
ATOM 678 O O . VAL A 1 83 ? -11.084 0.896 4.045 1.00 96.75 83 VAL A O 1
ATOM 681 N N . ALA A 1 84 ? -12.438 2.445 4.951 1.00 96.88 84 ALA A N 1
ATOM 682 C CA . ALA A 1 84 ? -12.005 3.522 4.061 1.00 96.88 84 ALA A CA 1
ATOM 683 C C . ALA A 1 84 ? -10.518 3.870 4.253 1.00 96.88 84 ALA A C 1
ATOM 685 O O . ALA A 1 84 ? -9.792 4.052 3.276 1.00 96.88 84 ALA A O 1
ATOM 686 N N . PHE A 1 85 ? -10.045 3.903 5.500 1.00 96.75 85 PHE A N 1
ATOM 687 C CA . PHE A 1 85 ? -8.649 4.162 5.841 1.00 96.75 85 PHE A CA 1
ATOM 688 C C . PHE A 1 85 ? -7.709 3.084 5.283 1.00 96.75 85 PHE A C 1
ATOM 690 O O . PHE A 1 85 ? -6.722 3.409 4.620 1.00 96.75 85 PHE A O 1
ATOM 697 N N . ALA A 1 86 ? -8.038 1.804 5.479 1.00 96.56 86 ALA A N 1
ATOM 698 C CA . ALA A 1 86 ? -7.274 0.689 4.923 1.00 96.56 86 ALA A CA 1
ATOM 699 C C . ALA A 1 86 ? -7.280 0.706 3.384 1.00 96.56 86 ALA A C 1
ATOM 701 O O . ALA A 1 86 ? -6.233 0.528 2.762 1.00 96.56 86 ALA A O 1
ATOM 702 N N . SER A 1 87 ? -8.430 1.004 2.766 1.00 95.94 87 SER A N 1
ATOM 703 C CA . SER A 1 87 ? -8.548 1.145 1.309 1.00 95.94 87 SER A CA 1
ATOM 704 C C . SER A 1 87 ? -7.675 2.273 0.764 1.00 95.94 87 SER A C 1
ATOM 706 O O . SER A 1 87 ? -7.011 2.094 -0.257 1.00 95.94 87 SER A O 1
ATOM 708 N N . GLN A 1 88 ? -7.647 3.427 1.434 1.00 96.12 88 GLN A N 1
ATOM 709 C CA . GLN A 1 88 ? -6.819 4.555 1.016 1.00 96.12 88 GLN A CA 1
ATOM 710 C C . GLN A 1 88 ? -5.328 4.229 1.133 1.00 96.12 88 GLN A C 1
ATOM 712 O O . GLN A 1 88 ? -4.557 4.574 0.240 1.00 96.12 88 GLN A O 1
ATOM 717 N N . ARG A 1 89 ? -4.913 3.543 2.205 1.00 95.56 89 ARG A N 1
ATOM 718 C CA . ARG A 1 89 ? -3.520 3.103 2.372 1.00 95.56 89 ARG A CA 1
ATOM 719 C C . ARG A 1 89 ? -3.095 2.118 1.292 1.00 95.56 89 ARG A C 1
ATOM 721 O O . ARG A 1 89 ? -2.033 2.312 0.709 1.00 95.56 89 ARG A O 1
ATOM 728 N N . ALA A 1 90 ? -3.931 1.127 0.988 1.00 95.69 90 ALA A N 1
ATOM 729 C CA . ALA A 1 90 ? -3.668 0.165 -0.079 1.00 95.69 90 ALA A CA 1
ATOM 730 C C . ALA A 1 90 ? -3.509 0.866 -1.437 1.00 95.69 90 ALA A C 1
ATOM 732 O O . ALA A 1 90 ? -2.531 0.642 -2.145 1.00 95.69 90 ALA A O 1
ATOM 733 N N . ALA A 1 91 ? -4.417 1.790 -1.767 1.00 95.88 91 ALA A N 1
ATOM 734 C CA . ALA A 1 91 ? -4.325 2.569 -2.998 1.00 95.88 91 ALA A CA 1
ATOM 735 C C . ALA A 1 91 ? -3.046 3.422 -3.056 1.00 95.88 91 ALA A C 1
ATOM 737 O O . ALA A 1 91 ? -2.391 3.478 -4.095 1.00 95.88 91 ALA A O 1
ATOM 738 N N . SER A 1 92 ? -2.668 4.081 -1.958 1.00 95.44 92 SER A N 1
ATOM 739 C CA . SER A 1 92 ? -1.421 4.852 -1.893 1.00 95.44 92 SER A CA 1
ATOM 740 C C . SER A 1 92 ? -0.190 3.962 -2.084 1.00 95.44 92 SER A C 1
ATOM 742 O O . SER A 1 92 ? 0.676 4.311 -2.883 1.00 95.44 92 SER A O 1
ATOM 744 N N . HIS A 1 93 ? -0.144 2.799 -1.427 1.00 94.69 93 HIS A N 1
ATOM 745 C CA . HIS A 1 93 ? 0.960 1.846 -1.549 1.00 94.69 93 HIS A CA 1
ATOM 746 C C . HIS A 1 93 ? 1.132 1.357 -2.994 1.00 94.69 93 HIS A C 1
ATOM 748 O O . HIS A 1 93 ? 2.207 1.506 -3.571 1.00 94.69 93 HIS A O 1
ATOM 754 N N . LEU A 1 94 ? 0.049 0.892 -3.625 1.00 94.12 94 LEU A N 1
ATOM 755 C CA . LEU A 1 94 ? 0.064 0.438 -5.022 1.00 94.12 94 LEU A CA 1
ATOM 756 C C . LEU A 1 94 ? 0.487 1.549 -5.990 1.00 94.12 94 LEU A C 1
ATOM 758 O O . LEU A 1 94 ? 1.209 1.307 -6.956 1.00 94.12 94 LEU A O 1
ATOM 762 N N . ASN A 1 95 ? 0.062 2.789 -5.736 1.00 95.25 95 ASN A N 1
ATOM 763 C CA . ASN A 1 95 ? 0.474 3.929 -6.551 1.00 95.25 95 ASN A CA 1
ATOM 764 C C . ASN A 1 95 ? 1.972 4.230 -6.418 1.00 95.25 95 ASN A C 1
ATOM 766 O O . ASN A 1 95 ? 2.603 4.637 -7.396 1.00 95.25 95 ASN A O 1
ATOM 770 N N . ASP A 1 96 ? 2.553 4.050 -5.235 1.00 95.44 96 ASP A N 1
ATOM 771 C CA . ASP A 1 96 ? 3.982 4.266 -5.024 1.00 95.44 96 ASP A CA 1
ATOM 772 C C . ASP A 1 96 ? 4.822 3.132 -5.625 1.00 95.44 96 ASP A C 1
ATOM 774 O O . ASP A 1 96 ? 5.829 3.408 -6.287 1.00 95.44 96 ASP A O 1
ATOM 778 N N . GLU A 1 97 ? 4.359 1.883 -5.532 1.00 94.75 97 GLU A N 1
ATOM 779 C CA . GLU A 1 97 ? 4.940 0.758 -6.274 1.00 94.75 97 GLU A CA 1
ATOM 780 C C . GLU A 1 97 ? 4.897 0.999 -7.789 1.00 94.75 97 GLU A C 1
ATOM 782 O O . GLU A 1 97 ? 5.910 0.834 -8.477 1.00 94.75 97 GLU A O 1
ATOM 787 N N . LEU A 1 98 ? 3.765 1.484 -8.313 1.00 95.12 98 LEU A N 1
ATOM 788 C CA . LEU A 1 98 ? 3.609 1.814 -9.729 1.00 95.12 98 LEU A CA 1
ATOM 789 C C . LEU A 1 98 ? 4.597 2.900 -10.176 1.00 95.12 98 LEU A C 1
ATOM 791 O O . LEU A 1 98 ? 5.232 2.765 -11.226 1.00 95.12 98 LEU A O 1
ATOM 795 N N . LYS A 1 99 ? 4.771 3.966 -9.385 1.00 96.19 99 LYS A N 1
ATOM 796 C CA . LYS A 1 99 ? 5.766 5.017 -9.669 1.00 96.19 99 LYS A CA 1
ATOM 797 C C . LYS A 1 99 ? 7.186 4.452 -9.681 1.00 96.19 99 LYS A C 1
ATOM 799 O O . LYS A 1 99 ? 7.962 4.780 -10.583 1.00 96.19 99 LYS A O 1
ATOM 804 N N . GLY A 1 100 ? 7.525 3.596 -8.715 1.00 96.00 100 GLY A N 1
ATOM 805 C CA . GLY A 1 100 ? 8.829 2.935 -8.640 1.00 96.00 100 GLY A CA 1
ATOM 806 C C . GLY A 1 100 ? 9.099 2.048 -9.858 1.00 96.00 100 GLY A C 1
ATOM 807 O O . GLY A 1 100 ? 10.138 2.180 -10.515 1.00 96.00 100 GLY A O 1
ATOM 808 N N . ALA A 1 101 ? 8.129 1.208 -10.224 1.00 96.00 101 ALA A N 1
ATOM 809 C CA . ALA A 1 101 ? 8.196 0.348 -11.401 1.00 96.00 101 ALA A CA 1
ATOM 810 C C . ALA A 1 101 ? 8.331 1.163 -12.698 1.00 96.00 101 ALA A C 1
ATOM 812 O O . ALA A 1 101 ? 9.156 0.840 -13.558 1.00 96.00 101 ALA A O 1
ATOM 813 N N . TRP A 1 102 ? 7.581 2.261 -12.825 1.00 96.38 102 TRP A N 1
ATOM 814 C CA . TRP A 1 102 ? 7.667 3.160 -13.975 1.00 96.38 102 TRP A CA 1
ATOM 815 C C . TRP A 1 102 ? 9.049 3.808 -14.101 1.00 96.38 102 TRP A C 1
ATOM 817 O O . TRP A 1 102 ? 9.628 3.850 -15.194 1.00 96.38 102 TRP A O 1
ATOM 827 N N . ALA A 1 103 ? 9.608 4.300 -12.994 1.00 96.94 103 ALA A N 1
ATOM 828 C CA . ALA A 1 103 ? 10.940 4.895 -12.976 1.00 96.94 103 ALA A CA 1
ATOM 829 C C . ALA A 1 103 ? 12.010 3.873 -13.394 1.00 96.94 103 ALA A C 1
ATOM 831 O O . ALA A 1 103 ? 12.816 4.151 -14.289 1.00 96.94 103 ALA A O 1
ATOM 832 N N . ALA A 1 104 ? 11.963 2.661 -12.832 1.00 96.62 104 ALA A N 1
ATOM 833 C CA . ALA A 1 104 ? 12.867 1.573 -13.198 1.00 96.62 104 ALA A CA 1
ATOM 834 C C . ALA A 1 104 ? 12.743 1.203 -14.686 1.00 96.62 104 ALA A C 1
ATOM 836 O O 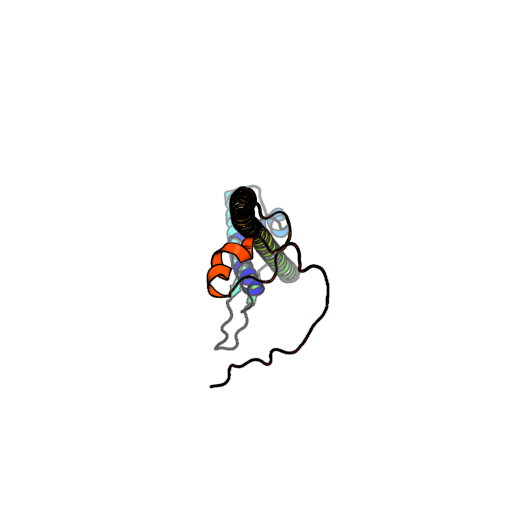. ALA A 1 104 ? 13.749 1.107 -15.399 1.00 96.62 104 ALA A O 1
ATOM 837 N N . ARG A 1 105 ? 11.510 1.080 -15.195 1.00 96.25 105 ARG A N 1
ATOM 838 C CA . ARG A 1 105 ? 11.242 0.787 -16.608 1.00 96.25 105 ARG A CA 1
ATOM 839 C C . ARG A 1 105 ? 11.765 1.883 -17.531 1.00 96.25 105 ARG A C 1
ATOM 841 O O . ARG A 1 105 ? 12.331 1.583 -18.580 1.00 96.25 105 ARG A O 1
ATOM 848 N N . THR A 1 106 ? 11.628 3.142 -17.129 1.00 96.88 106 THR A N 1
ATOM 849 C CA . THR A 1 106 ? 12.143 4.294 -17.878 1.00 96.88 106 THR A CA 1
ATOM 850 C C . THR A 1 106 ? 13.666 4.242 -17.992 1.00 96.88 106 THR A C 1
ATOM 852 O O . THR A 1 106 ? 14.207 4.402 -19.087 1.00 96.88 106 THR A O 1
ATOM 855 N N . VAL A 1 107 ? 14.374 3.981 -16.889 1.00 97.50 107 VAL A N 1
ATOM 856 C CA . VAL A 1 107 ? 15.842 3.845 -16.884 1.00 97.50 107 VAL A CA 1
ATOM 857 C C . VAL A 1 107 ? 16.281 2.676 -17.766 1.00 97.50 107 VAL A C 1
ATOM 859 O O . VAL A 1 107 ? 17.174 2.830 -18.604 1.00 97.50 107 VAL A O 1
ATOM 862 N N . GLN A 1 108 ? 15.612 1.529 -17.638 1.00 96.62 108 GLN A N 1
ATOM 863 C CA . GLN A 1 108 ? 15.876 0.353 -18.461 1.00 96.62 108 GLN A CA 1
ATOM 864 C C . GLN A 1 108 ? 15.716 0.664 -19.956 1.00 96.62 108 GLN A C 1
ATOM 866 O O . GLN A 1 108 ? 16.591 0.322 -20.756 1.00 96.62 108 GLN A O 1
ATOM 871 N N . MET A 1 109 ? 14.622 1.328 -2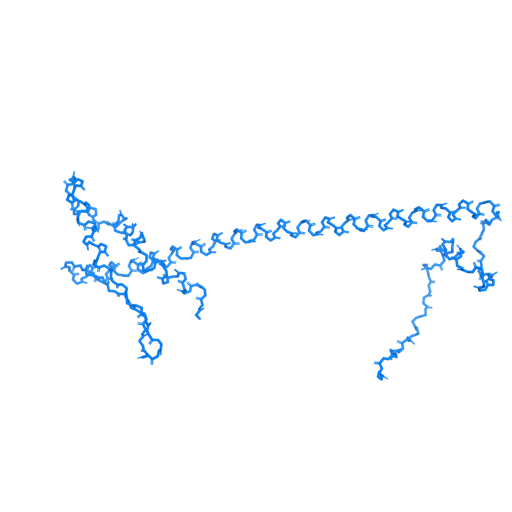0.334 1.00 95.94 109 MET A N 1
ATOM 872 C CA . MET A 1 109 ? 14.314 1.650 -21.725 1.00 95.94 109 MET A CA 1
ATOM 873 C C . MET A 1 109 ? 15.289 2.679 -22.302 1.00 95.94 109 MET A C 1
ATOM 875 O O . MET A 1 109 ? 15.788 2.484 -23.407 1.00 95.94 109 MET A O 1
ATOM 879 N N . LYS A 1 110 ? 15.661 3.713 -21.535 1.00 97.44 110 LYS A N 1
ATOM 880 C CA . LYS A 1 110 ? 16.717 4.663 -21.928 1.00 97.44 110 LYS A CA 1
ATOM 881 C C . LYS A 1 110 ? 18.039 3.950 -22.212 1.00 97.44 110 LYS A C 1
ATOM 883 O O . LYS A 1 110 ? 18.676 4.211 -23.228 1.00 97.44 110 LYS A O 1
ATOM 888 N N . ALA A 1 111 ? 18.435 3.012 -21.351 1.00 96.94 111 ALA A N 1
ATOM 889 C CA . ALA A 1 111 ? 19.652 2.233 -21.558 1.00 96.94 111 ALA A CA 1
ATOM 890 C C . ALA A 1 111 ? 19.559 1.321 -22.796 1.00 96.94 111 ALA A C 1
ATOM 892 O O . ALA A 1 111 ? 20.550 1.138 -23.501 1.00 96.94 111 ALA A O 1
ATOM 893 N N . GLN A 1 112 ? 18.381 0.755 -23.080 1.00 94.44 112 GLN A N 1
ATOM 894 C CA . GLN A 1 112 ? 18.151 -0.017 -24.304 1.00 94.44 112 GLN A CA 1
ATOM 895 C C . GLN A 1 112 ? 18.270 0.852 -25.558 1.00 94.44 112 GLN A C 1
ATOM 897 O O . GLN A 1 112 ? 18.982 0.457 -26.478 1.00 94.44 112 GLN A O 1
ATOM 902 N N . VAL A 1 113 ? 17.642 2.031 -25.581 1.00 97.38 113 VAL A N 1
ATOM 903 C CA . VAL A 1 113 ? 17.728 2.972 -26.710 1.00 97.38 113 VAL A CA 1
ATOM 904 C C . VAL A 1 113 ? 19.176 3.390 -26.952 1.00 97.38 113 VAL A C 1
ATOM 906 O O . VAL A 1 113 ? 19.661 3.248 -28.069 1.00 97.38 113 VAL A O 1
ATOM 909 N N . LYS A 1 114 ? 19.913 3.768 -25.901 1.00 97.62 114 LYS A N 1
ATOM 910 C CA . LYS A 1 114 ? 21.331 4.138 -26.019 1.00 97.62 114 LYS A CA 1
ATOM 911 C C . LYS A 1 114 ? 22.185 3.022 -26.631 1.00 97.62 114 LYS A C 1
ATOM 913 O O . LYS A 1 114 ? 23.007 3.277 -27.504 1.00 97.62 114 LYS A O 1
ATOM 918 N N . ARG A 1 115 ? 21.965 1.765 -26.227 1.00 95.69 115 ARG A N 1
ATOM 919 C CA . ARG A 1 115 ? 22.666 0.619 -26.835 1.00 95.69 115 ARG A CA 1
ATOM 920 C C . ARG A 1 115 ? 22.329 0.460 -28.318 1.00 95.69 115 ARG A C 1
ATOM 922 O O . ARG A 1 115 ? 23.217 0.160 -29.108 1.00 95.69 115 ARG A O 1
ATOM 929 N N . GLN A 1 116 ? 21.071 0.665 -28.706 1.00 94.31 116 GLN A N 1
ATOM 930 C CA . GLN A 1 116 ? 20.669 0.614 -30.116 1.00 94.31 116 GLN A CA 1
ATOM 931 C C . GLN A 1 116 ? 21.306 1.749 -30.928 1.00 94.31 116 GLN A C 1
ATOM 933 O O . GLN A 1 116 ? 21.773 1.517 -32.042 1.00 94.31 116 GLN A O 1
ATOM 938 N N . GLU A 1 117 ? 21.395 2.952 -30.361 1.00 96.69 117 GLU A N 1
ATOM 939 C CA . GLU A 1 117 ? 22.077 4.093 -30.980 1.00 96.69 117 GLU A CA 1
ATOM 940 C C . GLU A 1 117 ? 23.573 3.825 -31.186 1.00 96.69 117 GLU A C 1
ATOM 942 O O . GLU A 1 117 ? 24.106 4.082 -32.265 1.00 96.69 117 GLU A O 1
ATOM 947 N N . GLU A 1 118 ? 24.255 3.259 -30.188 1.00 96.38 118 GLU A N 1
ATOM 948 C CA . GLU A 1 118 ? 25.672 2.891 -30.284 1.00 96.38 118 GLU A CA 1
ATOM 949 C C . GLU A 1 118 ? 25.911 1.821 -31.360 1.00 96.38 118 GLU A C 1
ATOM 951 O O . GLU A 1 118 ? 26.834 1.953 -32.170 1.00 96.38 118 GLU A O 1
ATOM 956 N N . VAL A 1 119 ? 25.043 0.806 -31.436 1.00 97.75 119 VAL A N 1
ATOM 957 C CA . VAL A 1 119 ? 25.085 -0.211 -32.499 1.00 97.75 119 VAL A CA 1
ATOM 958 C C . VAL A 1 119 ? 24.868 0.428 -33.873 1.00 97.75 119 VAL A C 1
ATOM 960 O O . VAL A 1 119 ? 25.640 0.171 -34.801 1.00 97.75 119 VAL A O 1
ATOM 963 N N . ALA A 1 120 ? 23.866 1.298 -34.016 1.00 96.12 120 ALA A N 1
ATOM 964 C CA . ALA A 1 120 ? 23.592 1.996 -35.269 1.00 96.12 120 ALA A CA 1
ATOM 965 C C . ALA A 1 120 ? 24.776 2.878 -35.699 1.00 96.12 120 ALA A C 1
ATOM 967 O O . ALA A 1 120 ? 25.176 2.852 -36.867 1.00 96.12 120 ALA A O 1
ATOM 968 N N . LYS A 1 121 ? 25.397 3.593 -34.755 1.00 96.81 121 LYS A N 1
ATOM 969 C CA . LYS A 1 121 ? 26.587 4.418 -34.997 1.00 96.81 121 LYS A CA 1
ATOM 970 C C . LYS A 1 121 ? 27.788 3.576 -35.425 1.00 96.81 121 LYS A C 1
ATOM 972 O O . LYS A 1 121 ? 28.487 3.949 -36.365 1.00 96.81 121 LYS A O 1
ATOM 977 N N . ALA A 1 122 ? 28.011 2.422 -34.800 1.00 96.38 122 ALA A N 1
ATOM 978 C CA . ALA A 1 122 ? 29.077 1.504 -35.197 1.00 96.38 122 ALA A CA 1
ATOM 979 C C . ALA A 1 122 ? 28.867 0.963 -36.625 1.00 96.38 122 ALA A C 1
ATOM 981 O O . ALA A 1 122 ? 29.808 0.934 -37.423 1.00 96.38 122 ALA A O 1
ATOM 982 N N . ILE A 1 123 ? 27.630 0.593 -36.981 1.00 95.81 123 ILE A N 1
ATOM 983 C CA . ILE A 1 123 ? 27.279 0.165 -38.345 1.00 95.81 123 ILE A CA 1
ATOM 984 C C . ILE A 1 123 ? 27.503 1.304 -39.345 1.00 95.81 123 ILE A C 1
ATOM 986 O O . ILE A 1 123 ? 28.076 1.071 -40.411 1.00 95.81 123 ILE A O 1
ATOM 990 N N . PHE A 1 124 ? 27.076 2.524 -39.011 1.00 95.38 124 PHE A N 1
ATOM 991 C CA . PHE A 1 124 ? 27.279 3.703 -39.849 1.00 95.38 124 PHE A CA 1
ATOM 992 C C . PHE A 1 124 ? 28.769 3.975 -40.086 1.00 95.38 124 PHE A C 1
ATOM 994 O O . PHE A 1 124 ? 29.199 4.026 -41.236 1.00 95.38 124 PHE A O 1
ATOM 1001 N N . ASN A 1 125 ? 29.575 4.040 -39.023 1.00 95.56 125 ASN A N 1
ATOM 1002 C CA . ASN A 1 125 ? 31.019 4.272 -39.120 1.00 95.56 125 ASN A CA 1
ATOM 1003 C C . ASN A 1 125 ? 31.714 3.202 -39.970 1.00 95.56 125 ASN A C 1
ATOM 1005 O O . ASN A 1 125 ? 32.558 3.519 -40.806 1.00 95.56 125 ASN A O 1
ATOM 1009 N N . ARG A 1 126 ? 31.321 1.931 -39.817 1.00 95.50 126 ARG A N 1
ATOM 1010 C CA . ARG A 1 126 ? 31.838 0.841 -40.652 1.00 95.50 126 ARG A CA 1
ATOM 1011 C C . ARG A 1 126 ? 31.493 1.038 -42.129 1.00 95.50 126 ARG A C 1
ATOM 1013 O O . ARG A 1 126 ? 32.330 0.771 -42.987 1.00 95.50 126 ARG A O 1
ATOM 1020 N N . ARG A 1 127 ? 30.276 1.496 -42.441 1.00 91.31 127 ARG A N 1
ATOM 1021 C CA . ARG A 1 127 ? 29.870 1.799 -43.823 1.00 91.31 127 ARG A CA 1
ATOM 1022 C C . ARG A 1 127 ? 30.675 2.956 -44.402 1.00 91.31 127 ARG A C 1
ATOM 1024 O O . ARG A 1 127 ? 31.156 2.816 -45.519 1.00 91.31 127 ARG A O 1
ATOM 1031 N N . VAL A 1 128 ? 30.857 4.041 -43.648 1.00 95.06 128 VAL A N 1
ATOM 1032 C CA . VAL A 1 128 ? 31.679 5.187 -44.070 1.00 95.06 128 VAL A CA 1
ATOM 1033 C C . VAL A 1 128 ? 33.103 4.733 -44.377 1.00 95.06 128 VAL A C 1
ATOM 1035 O O . VAL A 1 128 ? 33.576 4.951 -45.487 1.00 95.06 128 VAL A O 1
ATOM 1038 N N . HIS A 1 129 ? 33.735 3.991 -43.464 1.00 94.19 129 HIS A N 1
ATOM 1039 C CA . HIS A 1 129 ? 35.086 3.473 -43.678 1.00 94.19 129 HIS A CA 1
ATOM 1040 C C . HIS A 1 129 ? 35.187 2.591 -44.933 1.00 94.19 129 HIS A C 1
ATOM 1042 O O . HIS A 1 129 ? 36.106 2.743 -45.733 1.00 94.19 129 HIS A O 1
ATOM 1048 N N . ASN A 1 130 ? 34.224 1.690 -45.150 1.00 90.75 130 ASN A N 1
ATOM 1049 C CA . ASN A 1 130 ? 34.200 0.854 -46.351 1.00 90.75 130 ASN A CA 1
ATOM 1050 C C . ASN A 1 130 ? 34.060 1.686 -47.639 1.00 90.75 130 ASN A C 1
ATOM 1052 O O . ASN A 1 130 ? 34.709 1.370 -48.635 1.00 90.75 130 ASN A O 1
ATOM 1056 N N . ILE A 1 131 ? 33.233 2.738 -47.625 1.00 88.00 131 ILE A N 1
ATOM 1057 C CA . ILE A 1 131 ? 33.055 3.650 -48.765 1.00 88.00 131 ILE A CA 1
ATOM 1058 C C . ILE A 1 131 ? 34.345 4.435 -49.030 1.00 88.00 131 ILE A C 1
ATOM 1060 O O . ILE A 1 131 ? 34.767 4.521 -50.179 1.00 88.00 131 ILE A O 1
ATOM 1064 N N . GLU A 1 132 ? 35.017 4.942 -47.994 1.00 91.31 132 GLU A N 1
ATOM 1065 C CA . GLU A 1 132 ? 36.306 5.636 -48.128 1.00 91.31 132 GLU A CA 1
ATOM 1066 C C . GLU A 1 132 ? 37.385 4.738 -48.748 1.00 91.31 132 GLU A C 1
ATOM 1068 O O . GLU A 1 132 ? 38.134 5.174 -49.622 1.00 91.31 132 GLU A O 1
ATOM 1073 N N . GLN A 1 133 ? 37.467 3.471 -48.330 1.00 88.38 133 GLN A N 1
ATOM 1074 C CA . GLN A 1 133 ? 38.404 2.513 -48.927 1.00 88.38 133 GLN A CA 1
ATOM 1075 C C . GLN A 1 133 ? 38.046 2.208 -50.387 1.00 88.38 133 GLN A C 1
ATOM 1077 O O . GLN A 1 133 ? 38.932 2.172 -51.241 1.00 88.38 133 GLN A O 1
ATOM 1082 N N . ALA A 1 134 ? 36.757 2.030 -50.693 1.00 80.12 134 ALA A N 1
ATOM 1083 C CA . ALA A 1 134 ? 36.294 1.807 -52.061 1.00 80.12 134 ALA A CA 1
ATOM 1084 C C . ALA A 1 134 ? 36.604 3.005 -52.976 1.00 80.12 134 ALA A C 1
ATOM 1086 O O . ALA A 1 134 ? 37.019 2.799 -54.117 1.00 80.12 134 ALA A O 1
ATOM 1087 N N . LEU A 1 135 ? 36.470 4.235 -52.466 1.00 82.81 135 LEU A N 1
ATOM 1088 C CA . LEU A 1 135 ? 36.827 5.457 -53.186 1.00 82.81 135 LEU A CA 1
ATOM 1089 C C . LEU A 1 135 ? 38.329 5.509 -53.489 1.00 82.81 135 LEU A C 1
ATOM 1091 O O . LEU A 1 135 ? 38.705 5.682 -54.643 1.00 82.81 135 LEU A O 1
ATOM 1095 N N . LYS A 1 136 ? 39.189 5.252 -52.494 1.00 86.94 136 LYS A N 1
ATOM 1096 C CA . LYS A 1 136 ? 40.653 5.214 -52.689 1.00 86.94 136 LYS A CA 1
ATOM 1097 C C . LYS A 1 136 ? 41.083 4.196 -53.747 1.00 86.94 136 LYS A C 1
ATOM 1099 O O . LYS A 1 136 ? 42.038 4.432 -54.483 1.00 86.94 136 LYS A O 1
ATOM 1104 N N . ILE A 1 137 ? 40.417 3.042 -53.809 1.00 82.88 137 ILE A N 1
ATOM 1105 C CA . ILE A 1 137 ? 40.682 2.026 -54.836 1.00 82.88 137 ILE A CA 1
ATOM 1106 C C . ILE A 1 137 ? 40.220 2.530 -56.210 1.00 82.88 137 ILE A C 1
ATOM 1108 O O . ILE A 1 137 ? 40.977 2.421 -57.170 1.00 82.88 137 ILE A O 1
ATOM 1112 N N . ALA A 1 138 ? 39.024 3.118 -56.301 1.00 74.56 138 ALA A N 1
ATOM 1113 C CA . ALA A 1 138 ? 38.494 3.668 -57.549 1.00 74.56 138 ALA A CA 1
ATOM 1114 C C . ALA A 1 138 ? 39.386 4.783 -58.126 1.00 74.56 138 ALA A C 1
ATOM 1116 O O . ALA A 1 138 ? 39.682 4.758 -59.320 1.00 74.56 138 ALA A O 1
ATOM 1117 N N . GLU A 1 139 ? 39.879 5.694 -57.279 1.00 78.94 139 GLU A N 1
ATOM 1118 C CA . GLU A 1 139 ? 40.831 6.748 -57.658 1.00 78.94 139 GLU A CA 1
ATOM 1119 C C . GLU A 1 139 ? 42.138 6.161 -58.209 1.00 78.94 139 GLU A C 1
ATOM 1121 O O . GLU A 1 139 ? 42.580 6.542 -59.291 1.00 78.94 139 GLU A O 1
ATOM 1126 N N . LYS A 1 140 ? 42.731 5.172 -57.521 1.00 81.75 140 LYS A N 1
ATOM 1127 C CA . LYS A 1 140 ? 43.947 4.483 -57.998 1.00 81.75 140 LYS A CA 1
ATOM 1128 C C . LYS A 1 140 ? 43.736 3.737 -59.315 1.00 81.75 140 LYS A C 1
ATOM 1130 O O . LYS A 1 140 ? 44.673 3.606 -60.095 1.00 81.75 140 LYS A O 1
ATOM 1135 N N . SER A 1 141 ? 42.532 3.226 -59.553 1.00 76.69 141 SER A N 1
ATOM 1136 C CA . SER A 1 141 ? 42.155 2.549 -60.798 1.00 76.69 141 SER A CA 1
ATOM 1137 C C . SER A 1 141 ? 41.645 3.507 -61.885 1.00 76.69 141 SER A C 1
ATOM 1139 O O . SER A 1 141 ? 41.184 3.038 -62.921 1.00 76.69 141 SER A O 1
ATOM 1141 N N . ASN A 1 142 ? 41.733 4.828 -61.672 1.00 74.25 142 ASN A N 1
ATOM 1142 C CA . ASN A 1 142 ? 41.295 5.883 -62.593 1.00 74.25 142 ASN A CA 1
ATOM 1143 C C . ASN A 1 142 ? 39.821 5.757 -63.038 1.00 74.25 142 ASN A C 1
ATOM 1145 O O . ASN A 1 142 ? 39.451 6.152 -64.146 1.00 74.25 142 ASN A O 1
ATOM 1149 N N . ILE A 1 143 ? 38.968 5.196 -62.173 1.00 67.75 143 ILE A N 1
ATOM 1150 C CA . ILE A 1 143 ? 37.530 5.042 -62.418 1.00 67.75 143 ILE A CA 1
ATOM 1151 C C . ILE A 1 143 ? 36.851 6.364 -62.046 1.00 67.75 143 ILE A C 1
ATOM 1153 O O . ILE A 1 143 ? 36.541 6.615 -60.884 1.00 67.75 143 ILE A O 1
ATOM 1157 N N . SER A 1 144 ? 36.635 7.224 -63.042 1.00 64.81 144 SER A N 1
ATOM 1158 C CA . SER A 1 144 ? 36.070 8.574 -62.875 1.00 64.81 144 SER A CA 1
ATOM 1159 C C . SER A 1 144 ? 34.565 8.674 -63.165 1.00 64.81 144 SER A C 1
ATOM 1161 O O . SER A 1 144 ? 33.961 9.724 -62.944 1.00 64.81 144 SER A O 1
ATOM 1163 N N . ARG A 1 145 ? 33.934 7.591 -63.641 1.00 61.53 145 ARG A N 1
ATOM 1164 C CA . ARG A 1 145 ? 32.495 7.520 -63.955 1.00 61.53 145 ARG A CA 1
ATOM 1165 C C . ARG A 1 145 ? 31.888 6.188 -63.521 1.00 61.53 145 ARG A C 1
ATOM 1167 O O . ARG A 1 145 ? 32.591 5.189 -63.408 1.00 61.53 145 ARG A O 1
ATOM 1174 N N . SER A 1 146 ? 30.573 6.159 -63.305 1.00 62.06 146 SER A N 1
ATOM 1175 C CA . SER A 1 146 ? 29.860 4.916 -62.995 1.00 62.06 146 SER A CA 1
ATOM 1176 C C . SER A 1 146 ? 29.878 3.975 -64.201 1.00 62.06 146 SER A C 1
ATOM 1178 O O . SER A 1 146 ? 29.194 4.231 -65.194 1.00 62.06 146 SER A O 1
ATOM 1180 N N . GLU A 1 147 ? 30.628 2.882 -64.111 1.00 55.50 147 GLU A N 1
ATOM 1181 C CA . GLU A 1 147 ? 30.610 1.813 -65.110 1.00 55.50 147 GLU A CA 1
ATOM 1182 C C . GLU A 1 147 ? 29.669 0.697 -64.646 1.00 55.50 147 GLU A C 1
ATOM 1184 O O . GLU A 1 147 ? 29.760 0.212 -63.518 1.00 55.50 147 GLU A O 1
ATOM 1189 N N . THR A 1 148 ? 28.703 0.345 -65.498 1.00 56.38 148 THR A N 1
ATOM 1190 C CA . THR A 1 148 ? 27.645 -0.636 -65.192 1.00 56.38 148 THR A CA 1
ATOM 1191 C C . THR A 1 148 ? 27.876 -1.998 -65.841 1.00 56.38 148 THR A C 1
ATOM 1193 O O . THR A 1 148 ? 27.119 -2.926 -65.565 1.00 56.38 148 THR A O 1
ATOM 1196 N N . ASP A 1 149 ? 28.941 -2.148 -66.631 1.00 50.06 149 ASP A N 1
ATOM 1197 C CA . ASP A 1 149 ? 29.278 -3.385 -67.332 1.00 50.06 149 ASP A CA 1
ATOM 1198 C C . ASP A 1 149 ? 30.569 -3.982 -66.758 1.00 50.06 149 ASP A C 1
ATOM 1200 O O . ASP A 1 149 ? 31.666 -3.803 -67.280 1.00 50.06 149 ASP A O 1
ATOM 1204 N N . VAL A 1 150 ? 30.445 -4.628 -65.595 1.00 50.78 150 VAL A N 1
ATOM 1205 C CA . VAL A 1 150 ? 31.537 -5.410 -65.002 1.00 50.78 150 VAL A CA 1
ATOM 1206 C C . VAL A 1 150 ? 31.129 -6.880 -64.938 1.00 50.78 150 VAL A C 1
ATOM 1208 O O . VAL A 1 150 ? 30.094 -7.184 -64.334 1.00 50.78 150 VAL A O 1
ATOM 1211 N N . PRO A 1 151 ? 31.937 -7.811 -65.484 1.00 45.47 151 PRO A N 1
ATOM 1212 C CA . PRO A 1 151 ? 31.663 -9.241 -65.411 1.00 45.47 151 PRO A CA 1
ATOM 1213 C C . PRO A 1 151 ? 31.443 -9.706 -63.966 1.00 45.47 151 PRO A C 1
ATOM 1215 O O . PRO A 1 151 ? 32.150 -9.302 -63.037 1.00 45.47 151 PRO A O 1
ATOM 1218 N N . GLN A 1 152 ? 30.457 -10.586 -63.779 1.00 48.91 152 GLN A N 1
ATOM 1219 C CA . GLN A 1 152 ? 29.905 -11.003 -62.482 1.00 48.91 152 GLN A CA 1
ATOM 1220 C C . GLN A 1 152 ? 30.953 -11.544 -61.486 1.00 48.91 152 GLN A C 1
ATOM 1222 O O . GLN A 1 152 ? 30.751 -11.477 -60.271 1.00 48.91 152 GLN A O 1
ATOM 1227 N N . THR A 1 153 ? 32.097 -12.011 -61.986 1.00 42.38 153 THR A N 1
ATOM 1228 C CA . THR A 1 153 ? 33.249 -12.501 -61.216 1.00 42.38 153 THR A CA 1
ATOM 1229 C C . THR A 1 153 ? 33.967 -11.415 -60.404 1.00 42.38 153 THR A C 1
ATOM 1231 O O . THR A 1 153 ? 34.449 -11.715 -59.314 1.00 42.38 153 THR A O 1
ATOM 1234 N N . ASN A 1 154 ? 33.944 -10.146 -60.831 1.00 41.91 154 ASN A N 1
ATOM 1235 C CA . ASN A 1 154 ? 34.597 -9.023 -60.128 1.00 41.91 154 ASN A CA 1
ATOM 1236 C C . ASN A 1 154 ? 33.632 -8.192 -59.254 1.00 41.91 154 ASN A C 1
ATOM 1238 O O . ASN A 1 154 ? 34.009 -7.207 -58.616 1.00 41.91 154 ASN A O 1
ATOM 1242 N N . CYS A 1 155 ? 32.363 -8.598 -59.177 1.00 40.88 155 CYS A N 1
ATOM 1243 C CA . CYS A 1 155 ? 31.282 -7.807 -58.582 1.00 40.88 155 CYS A CA 1
ATOM 1244 C C . CYS A 1 155 ? 31.245 -7.832 -57.032 1.00 40.88 155 CYS A C 1
ATOM 1246 O O . CYS A 1 155 ? 30.397 -7.181 -56.418 1.00 40.88 155 CYS A O 1
ATOM 1248 N N . ARG A 1 156 ? 32.155 -8.560 -56.363 1.00 42.72 156 ARG A N 1
ATOM 1249 C CA . ARG A 1 156 ? 32.256 -8.557 -54.886 1.00 42.72 156 ARG A CA 1
ATOM 1250 C C . ARG A 1 156 ? 32.966 -7.314 -54.337 1.00 42.72 156 ARG A C 1
ATOM 1252 O O . ARG A 1 156 ? 32.640 -6.894 -53.233 1.00 42.72 156 ARG A O 1
ATOM 1259 N N . THR A 1 157 ? 33.858 -6.697 -55.110 1.00 41.88 157 THR A N 1
ATOM 1260 C CA . THR A 1 157 ? 34.628 -5.506 -54.703 1.00 41.88 157 THR A CA 1
ATOM 1261 C C . THR A 1 157 ? 33.969 -4.202 -55.166 1.00 41.88 157 THR A C 1
ATOM 1263 O O . THR A 1 157 ? 33.933 -3.228 -54.422 1.00 41.88 157 THR A O 1
ATOM 1266 N N . LEU A 1 158 ? 33.360 -4.191 -56.358 1.00 39.53 158 LEU A N 1
ATOM 1267 C CA . LEU A 1 158 ? 32.799 -2.977 -56.979 1.00 39.53 158 LEU A CA 1
ATOM 1268 C C . LEU A 1 158 ? 31.373 -2.612 -56.540 1.00 39.53 158 LEU A C 1
ATOM 1270 O O . LEU A 1 158 ? 30.939 -1.478 -56.742 1.00 39.53 158 LEU A O 1
ATOM 1274 N N . LYS A 1 159 ? 30.639 -3.515 -55.873 1.00 38.94 159 LYS A N 1
ATOM 1275 C CA . LYS A 1 159 ? 29.316 -3.174 -55.315 1.00 38.94 159 LYS A CA 1
ATOM 1276 C C . LYS A 1 159 ? 29.369 -2.065 -54.2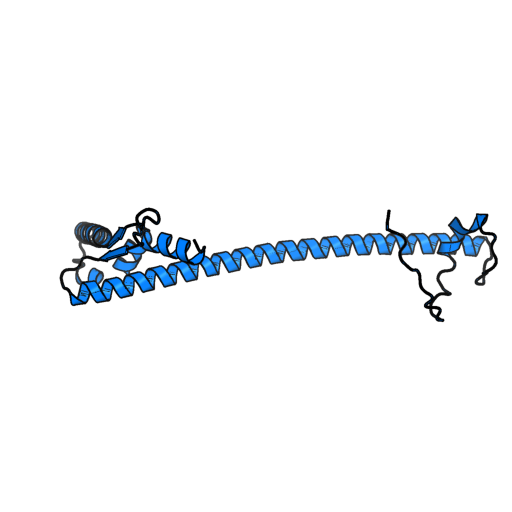55 1.00 38.94 159 LYS A C 1
ATOM 1278 O O . LYS A 1 159 ? 28.337 -1.444 -54.018 1.00 38.94 159 LYS A O 1
ATOM 1283 N N . CYS A 1 160 ? 30.531 -1.785 -53.651 1.00 36.00 160 CYS A N 1
ATOM 1284 C CA . CYS A 1 160 ? 30.691 -0.643 -52.741 1.00 36.00 160 CYS A CA 1
ATOM 1285 C C . CYS A 1 160 ? 30.876 0.703 -53.464 1.00 36.00 160 CYS A C 1
ATOM 1287 O O . CYS A 1 160 ? 30.535 1.728 -52.886 1.00 36.00 160 CYS A O 1
ATOM 1289 N N . SER A 1 161 ? 31.332 0.720 -54.720 1.00 39.44 161 SER A N 1
ATOM 1290 C CA . SER A 1 161 ? 31.557 1.963 -55.479 1.00 39.44 161 SER A CA 1
ATOM 1291 C C . SER A 1 161 ? 30.344 2.382 -56.324 1.00 39.44 161 SER A C 1
ATOM 1293 O O . SER A 1 161 ? 30.229 3.535 -56.722 1.00 39.44 161 SER A O 1
ATOM 1295 N N . CYS A 1 162 ? 29.403 1.468 -56.588 1.00 37.69 162 CYS A N 1
ATOM 1296 C CA . CYS A 1 162 ? 28.274 1.695 -57.502 1.00 37.69 162 CYS A CA 1
ATOM 1297 C C . CYS A 1 162 ? 26.965 2.141 -56.806 1.00 37.69 162 CYS A C 1
ATOM 1299 O O . CYS A 1 162 ? 25.875 1.957 -57.348 1.00 37.69 162 CYS A O 1
ATOM 1301 N N . TRP A 1 163 ? 27.026 2.707 -55.593 1.00 30.27 163 TRP A N 1
ATOM 1302 C CA . TRP A 1 163 ? 25.818 3.077 -54.831 1.00 30.27 163 TRP A CA 1
ATOM 1303 C C . TRP A 1 163 ? 25.203 4.445 -55.169 1.00 30.27 163 TRP A C 1
ATOM 1305 O O . TRP A 1 163 ? 24.219 4.830 -54.544 1.00 30.27 163 TRP A O 1
ATOM 1315 N N . VAL A 1 164 ? 25.694 5.160 -56.187 1.00 33.28 164 VAL A N 1
ATOM 1316 C CA . VAL A 1 164 ? 25.074 6.437 -56.603 1.00 33.28 164 VAL A CA 1
ATOM 1317 C C . VAL A 1 164 ? 23.915 6.247 -57.602 1.00 33.28 164 VAL A C 1
ATOM 1319 O O . VAL A 1 164 ? 23.110 7.151 -57.792 1.00 33.28 164 VAL A O 1
ATOM 1322 N N . ALA A 1 165 ? 23.709 5.057 -58.175 1.00 33.47 165 ALA A N 1
ATOM 1323 C CA . ALA A 1 165 ? 22.684 4.841 -59.208 1.00 33.47 165 ALA A CA 1
ATOM 1324 C C . ALA A 1 165 ? 21.454 4.040 -58.734 1.00 33.47 165 ALA A C 1
ATOM 1326 O O . ALA A 1 165 ? 20.986 3.141 -59.432 1.00 33.47 165 ALA A O 1
ATOM 1327 N N . ARG A 1 166 ? 20.895 4.336 -57.551 1.00 32.88 166 ARG A N 1
ATOM 1328 C CA . ARG A 1 166 ? 19.585 3.762 -57.171 1.00 32.88 166 ARG A CA 1
ATOM 1329 C C . ARG A 1 166 ? 18.638 4.715 -56.448 1.00 32.88 166 ARG A C 1
ATOM 1331 O O . ARG A 1 166 ? 17.870 4.297 -55.591 1.00 32.88 166 ARG A O 1
ATOM 1338 N N . CYS A 1 167 ? 18.636 5.976 -56.869 1.00 28.30 167 CYS A N 1
ATOM 1339 C CA . CYS A 1 167 ? 17.548 6.918 -56.609 1.00 28.30 167 CYS A CA 1
ATOM 1340 C C . CYS A 1 167 ? 16.867 7.324 -57.927 1.00 28.30 167 CYS A C 1
ATOM 1342 O O . CYS A 1 167 ? 16.846 8.494 -58.277 1.00 28.30 167 CYS A O 1
ATOM 1344 N N . CYS A 1 168 ? 16.368 6.356 -58.706 1.00 29.80 168 CYS A N 1
ATOM 1345 C CA . CYS A 1 168 ? 15.241 6.555 -59.629 1.00 29.80 168 CYS A CA 1
ATOM 1346 C C . CYS A 1 168 ? 14.876 5.267 -60.380 1.00 29.80 168 CYS A C 1
ATOM 1348 O O . CYS A 1 168 ? 15.747 4.553 -60.861 1.00 29.80 168 CYS A O 1
ATOM 1350 N N . ARG A 1 169 ? 13.562 5.088 -60.564 1.00 28.95 169 ARG A N 1
ATOM 1351 C CA . ARG A 1 169 ? 12.839 4.123 -61.417 1.00 28.95 169 ARG A CA 1
ATOM 1352 C C . ARG A 1 169 ? 12.609 2.708 -60.876 1.00 28.95 169 ARG A C 1
ATOM 1354 O O . ARG A 1 169 ? 13.371 1.777 -61.094 1.00 28.95 169 ARG A O 1
ATOM 1361 N N . HIS A 1 170 ? 11.440 2.576 -60.241 1.00 37.00 170 HIS A N 1
ATOM 1362 C CA . HIS A 1 170 ? 10.333 1.764 -60.765 1.00 37.00 170 HIS A CA 1
ATOM 1363 C C . HIS A 1 170 ? 10.747 0.494 -61.524 1.00 37.00 170 HIS A C 1
ATOM 1365 O O . HIS A 1 170 ? 10.924 0.564 -62.731 1.00 37.00 170 HIS A O 1
ATOM 1371 N N . VAL A 1 171 ? 10.768 -0.655 -60.841 1.00 28.55 171 VAL A N 1
ATOM 1372 C CA . VAL A 1 171 ? 10.014 -1.855 -61.254 1.00 28.55 171 VAL A CA 1
ATOM 1373 C C . VAL A 1 171 ? 9.686 -2.647 -59.985 1.00 28.55 171 VAL A C 1
ATOM 1375 O O . VAL A 1 171 ? 10.458 -3.472 -59.503 1.00 28.55 171 VAL A O 1
ATOM 1378 N N . TRP A 1 172 ? 8.506 -2.377 -59.434 1.00 30.12 172 TRP A N 1
ATOM 1379 C CA . TRP A 1 172 ? 7.762 -3.343 -58.634 1.00 30.12 172 TRP A CA 1
ATOM 1380 C C . TRP A 1 172 ? 7.360 -4.491 -59.574 1.00 30.12 172 TRP A C 1
ATOM 1382 O O . TRP A 1 172 ? 6.415 -4.361 -60.348 1.00 30.12 172 TRP A O 1
ATOM 1392 N N . LYS A 1 173 ? 8.091 -5.606 -59.554 1.00 29.09 173 LYS A N 1
ATOM 1393 C CA . LYS A 1 173 ? 7.605 -6.892 -60.073 1.00 29.09 173 LYS A CA 1
ATOM 1394 C C . LYS A 1 173 ? 7.959 -7.988 -59.073 1.00 29.09 173 LYS A C 1
ATOM 1396 O O . LYS A 1 173 ? 9.049 -8.541 -59.084 1.00 29.09 173 LYS A O 1
ATOM 1401 N N . THR A 1 174 ? 7.007 -8.215 -58.169 1.00 33.53 174 THR A N 1
ATOM 1402 C CA . THR A 1 174 ? 6.573 -9.533 -57.681 1.00 33.53 174 THR A CA 1
ATOM 1403 C C . THR A 1 174 ? 7.664 -10.590 -57.461 1.00 33.53 174 THR A C 1
ATOM 1405 O O . THR A 1 174 ? 7.865 -11.461 -58.305 1.00 33.53 174 THR A O 1
ATOM 1408 N N . CYS A 1 175 ? 8.260 -10.613 -56.268 1.00 27.00 175 CYS A N 1
ATOM 1409 C CA . CYS A 1 175 ? 8.697 -11.877 -55.672 1.00 27.00 175 CYS A CA 1
ATOM 1410 C C . CYS A 1 175 ? 7.500 -12.485 -54.928 1.00 27.00 175 CYS A C 1
ATOM 1412 O O . CYS A 1 175 ? 7.091 -11.969 -53.889 1.00 27.00 175 CYS A O 1
ATOM 1414 N N . LYS A 1 176 ? 6.925 -13.570 -55.466 1.00 31.83 176 LYS A N 1
ATOM 1415 C CA . LYS A 1 176 ? 6.120 -14.506 -54.666 1.00 31.83 176 LYS A CA 1
ATOM 1416 C C . LYS A 1 176 ? 7.035 -15.188 -53.628 1.00 31.83 176 LYS A C 1
ATOM 1418 O O . LYS A 1 176 ? 8.194 -15.446 -53.953 1.00 31.83 176 LYS A O 1
ATOM 1423 N N . PRO A 1 177 ? 6.535 -15.525 -52.427 1.00 34.50 177 PRO A N 1
ATOM 1424 C CA . PRO A 1 177 ? 7.310 -16.244 -51.427 1.00 34.50 177 PRO A CA 1
ATOM 1425 C C . PRO A 1 177 ? 7.384 -17.733 -51.789 1.00 34.50 177 PRO A C 1
ATOM 1427 O O . PRO A 1 177 ? 6.357 -18.372 -52.004 1.00 34.50 177 PRO A O 1
ATOM 1430 N N . TRP A 1 178 ? 8.597 -18.281 -51.858 1.00 28.75 178 TRP A N 1
ATOM 1431 C CA . TRP A 1 178 ? 8.835 -19.724 -51.814 1.00 28.75 178 TRP A CA 1
ATOM 1432 C C . TRP A 1 178 ? 9.168 -20.101 -50.372 1.00 28.75 178 TRP A C 1
ATOM 1434 O O . TRP A 1 178 ? 10.167 -19.642 -49.823 1.00 28.75 178 TRP A O 1
ATOM 1444 N N . GLY A 1 179 ? 8.285 -20.891 -49.765 1.00 33.09 179 GLY A N 1
ATOM 1445 C CA . GLY A 1 179 ? 8.378 -21.343 -48.381 1.00 33.09 179 GLY A CA 1
ATOM 1446 C C . GLY A 1 179 ? 7.160 -22.169 -47.960 1.00 33.09 179 GLY A C 1
ATOM 1447 O O . GLY A 1 179 ? 6.535 -21.861 -46.954 1.00 33.09 179 GLY A O 1
ATOM 1448 N N . GLN A 1 180 ? 6.797 -23.172 -48.764 1.00 36.00 180 GLN A N 1
ATOM 1449 C CA . GLN A 1 180 ? 6.051 -24.353 -48.323 1.00 36.00 180 GLN A CA 1
ATOM 1450 C C . GLN A 1 180 ? 6.785 -25.581 -48.862 1.00 36.00 180 GLN A C 1
ATOM 1452 O O . GLN A 1 180 ? 6.750 -25.835 -50.065 1.00 36.00 180 GLN A O 1
ATOM 1457 N N . MET A 1 181 ? 7.480 -26.270 -47.961 1.00 35.81 181 MET A N 1
ATOM 1458 C CA . MET A 1 181 ? 7.587 -27.725 -47.823 1.00 35.81 181 MET A CA 1
ATOM 1459 C C . MET A 1 181 ? 8.177 -27.996 -46.443 1.00 35.81 181 MET A C 1
ATOM 1461 O O . MET A 1 181 ? 9.183 -27.330 -46.109 1.00 35.81 181 MET A O 1
#

pLDDT: mean 81.86, std 22.88, range [27.0, 97.75]